Protein AF-A0A2H0RTR7-F1 (afdb_monomer)

Radius of gyration: 13.9 Å; Cα contacts (8 Å, |Δi|>4): 124; chains: 1; bounding box: 38×23×36 Å

Structure (mmCIF, N/CA/C/O backbone):
data_AF-A0A2H0RTR7-F1
#
_entry.id   AF-A0A2H0RTR7-F1
#
loop_
_atom_site.group_PDB
_atom_site.id
_atom_site.type_symbol
_atom_site.label_atom_id
_atom_site.label_alt_id
_atom_site.label_comp_id
_atom_site.label_asym_id
_atom_site.label_entity_id
_atom_site.label_seq_id
_atom_site.pdbx_PDB_ins_code
_atom_site.Cartn_x
_atom_site.Cartn_y
_atom_site.Cartn_z
_atom_site.occupancy
_atom_site.B_iso_or_equiv
_atom_site.auth_seq_id
_atom_site.auth_comp_id
_atom_site.auth_asym_id
_atom_site.auth_atom_id
_atom_site.pdbx_PDB_model_num
ATOM 1 N N . MET A 1 1 ? -13.399 8.727 -18.651 1.00 73.38 1 MET A N 1
ATOM 2 C CA . MET A 1 1 ? -14.250 8.698 -17.439 1.00 73.38 1 MET A CA 1
ATOM 3 C C . MET A 1 1 ? -13.587 9.556 -16.373 1.00 73.38 1 MET A C 1
ATOM 5 O O . MET A 1 1 ? -12.362 9.590 -16.368 1.00 73.38 1 MET A O 1
ATOM 9 N N . PRO A 1 2 ? -14.340 10.283 -15.532 1.00 89.56 2 PRO A N 1
ATOM 10 C CA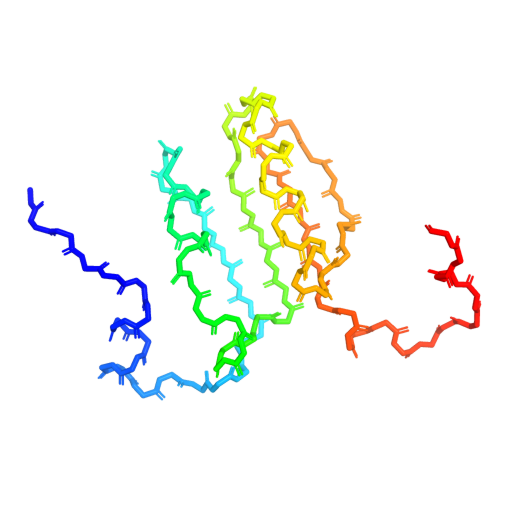 . PRO A 1 2 ? -13.752 11.013 -14.410 1.00 89.56 2 PRO A CA 1
ATOM 11 C C . PRO A 1 2 ? -13.163 10.036 -13.380 1.00 89.56 2 PRO A C 1
ATOM 13 O O . PRO A 1 2 ? -13.727 8.964 -13.162 1.00 89.56 2 PRO A O 1
ATOM 16 N N . THR A 1 3 ? -12.047 10.407 -12.753 1.00 92.56 3 THR A N 1
ATOM 17 C CA . THR A 1 3 ? -11.425 9.658 -11.651 1.00 92.56 3 THR A CA 1
ATOM 18 C C . THR A 1 3 ? -11.758 10.305 -10.309 1.00 92.56 3 THR A C 1
ATOM 20 O O . THR A 1 3 ? -12.089 11.491 -10.234 1.00 92.56 3 THR A O 1
ATOM 23 N N . VAL A 1 4 ? -11.688 9.519 -9.236 1.00 95.19 4 VAL A N 1
ATOM 24 C CA . VAL A 1 4 ? -11.831 10.002 -7.858 1.00 95.19 4 VAL A CA 1
ATOM 25 C C . VAL A 1 4 ? -10.663 9.489 -7.013 1.00 95.19 4 VAL A C 1
ATOM 27 O O . VAL A 1 4 ? -10.204 8.373 -7.255 1.00 95.19 4 VAL A O 1
ATOM 30 N N . PRO A 1 5 ? -10.181 10.255 -6.017 1.00 95.75 5 PRO A N 1
ATOM 31 C CA . PRO A 1 5 ? -9.155 9.768 -5.099 1.00 95.75 5 PRO A CA 1
ATOM 32 C C . PRO A 1 5 ? -9.645 8.563 -4.289 1.00 95.75 5 PRO A C 1
ATOM 34 O O . PRO A 1 5 ? -10.791 8.557 -3.829 1.00 95.75 5 PRO A 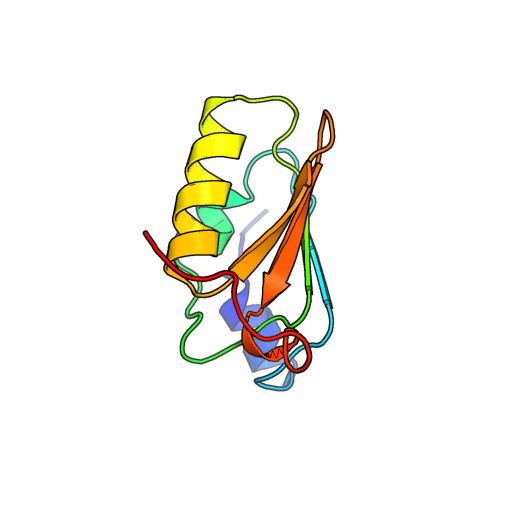O 1
ATOM 37 N N . LEU A 1 6 ? -8.761 7.595 -4.026 1.00 96.75 6 LEU A N 1
ATOM 38 C CA . LEU A 1 6 ? -9.075 6.408 -3.219 1.00 96.75 6 LEU A CA 1
ATOM 39 C C . LEU A 1 6 ? -9.644 6.782 -1.840 1.00 96.75 6 LEU A C 1
ATOM 41 O O . LEU A 1 6 ? -10.664 6.241 -1.419 1.00 96.75 6 LEU A O 1
ATOM 45 N N . ILE A 1 7 ? -9.056 7.783 -1.177 1.00 97.69 7 ILE A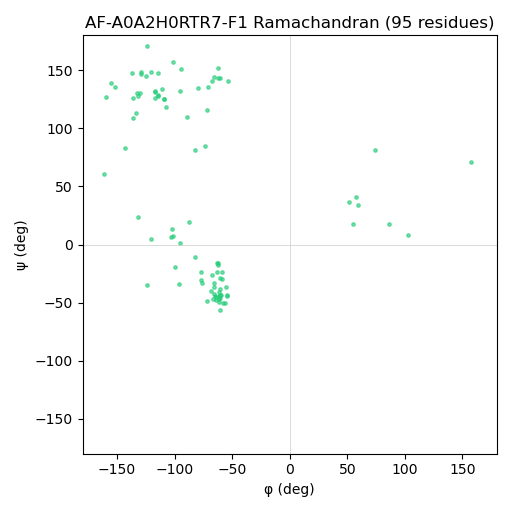 N 1
ATOM 46 C CA . ILE A 1 7 ? -9.532 8.297 0.117 1.00 97.69 7 ILE A CA 1
ATOM 47 C C . ILE A 1 7 ? -11.001 8.739 0.081 1.00 97.69 7 ILE A C 1
ATOM 49 O O . ILE A 1 7 ? -11.740 8.529 1.042 1.00 97.69 7 ILE A O 1
ATOM 53 N N . LYS A 1 8 ? -11.456 9.319 -1.037 1.00 97.62 8 LYS A N 1
ATOM 54 C CA . LYS A 1 8 ? -12.852 9.734 -1.184 1.00 97.62 8 LYS A CA 1
ATOM 55 C C . LYS A 1 8 ? -13.769 8.513 -1.159 1.00 97.62 8 LYS A C 1
ATOM 57 O O . LYS A 1 8 ? -14.777 8.526 -0.463 1.00 97.62 8 LYS A O 1
ATOM 62 N N . VAL A 1 9 ? -13.394 7.455 -1.879 1.00 96.75 9 VAL A N 1
ATOM 63 C CA . VAL A 1 9 ? -14.151 6.198 -1.921 1.00 96.75 9 VAL A CA 1
ATOM 64 C C . VAL A 1 9 ? -14.240 5.577 -0.526 1.00 96.75 9 VAL A C 1
ATOM 66 O O . VAL A 1 9 ? -15.331 5.205 -0.105 1.00 96.75 9 VAL A O 1
ATOM 69 N N . LEU A 1 10 ? -13.127 5.516 0.213 1.00 97.94 10 LEU A N 1
ATOM 70 C CA . LEU A 1 10 ? -13.104 4.961 1.571 1.00 97.94 10 LEU A CA 1
ATOM 71 C C . LEU A 1 10 ? -14.004 5.749 2.534 1.00 97.94 10 LEU A C 1
ATOM 73 O O . LEU A 1 10 ? -14.820 5.152 3.237 1.00 97.94 10 LEU A O 1
ATOM 77 N N . ARG A 1 11 ? -13.917 7.086 2.517 1.00 98.00 11 ARG A N 1
ATOM 78 C CA . ARG A 1 11 ? -14.744 7.963 3.362 1.00 98.00 11 ARG A CA 1
ATOM 79 C C . ARG A 1 11 ? -16.229 7.860 3.023 1.00 98.00 11 ARG A C 1
ATOM 81 O O . ARG A 1 11 ? -17.043 7.672 3.921 1.00 98.00 11 ARG A O 1
ATOM 88 N N . ASP A 1 12 ? -16.580 7.925 1.739 1.00 98.12 12 ASP A N 1
ATOM 89 C CA . ASP A 1 12 ? -17.972 7.840 1.275 1.00 98.12 12 ASP A CA 1
ATOM 90 C C . ASP A 1 12 ? -18.635 6.508 1.668 1.00 98.12 12 ASP A C 1
ATOM 92 O O . ASP A 1 12 ? -19.854 6.438 1.822 1.00 98.12 12 ASP A O 1
ATOM 96 N N . ARG A 1 13 ? -17.842 5.437 1.805 1.00 97.81 13 ARG A N 1
ATOM 97 C CA . ARG A 1 13 ? -18.319 4.103 2.195 1.00 97.81 13 ARG A CA 1
ATOM 98 C C . ARG A 1 13 ? -18.198 3.819 3.690 1.00 97.81 13 ARG A C 1
ATOM 100 O O . ARG A 1 13 ? -18.568 2.725 4.103 1.00 97.81 13 ARG A O 1
ATOM 107 N N . GLY A 1 14 ? -17.710 4.770 4.489 1.00 97.88 14 GLY A N 1
ATOM 108 C CA . GLY A 1 14 ? -17.500 4.574 5.923 1.00 97.88 14 GLY A CA 1
ATOM 109 C C . GLY A 1 14 ? -16.530 3.430 6.225 1.00 97.88 14 GLY A C 1
ATOM 110 O O . GLY A 1 14 ? -16.731 2.704 7.196 1.00 97.88 14 GLY A O 1
ATOM 111 N N . ALA A 1 15 ? -15.521 3.231 5.369 1.00 98.25 15 ALA A N 1
ATOM 112 C CA . ALA A 1 15 ? -14.516 2.197 5.575 1.00 98.25 15 ALA A CA 1
ATOM 113 C C . ALA A 1 15 ? -13.764 2.438 6.897 1.00 98.25 15 ALA A C 1
ATOM 115 O O . ALA A 1 15 ? -13.508 3.600 7.244 1.00 98.25 15 ALA A O 1
ATOM 116 N N . PRO A 1 16 ? -13.394 1.371 7.629 1.00 98.31 16 PRO A N 1
ATOM 117 C CA . PRO A 1 16 ? -12.621 1.511 8.854 1.00 98.31 16 PRO A CA 1
ATOM 118 C C . PRO A 1 16 ? -11.258 2.146 8.559 1.00 98.31 16 PRO A C 1
ATOM 120 O O . PRO A 1 16 ? -10.709 1.992 7.471 1.00 98.31 16 PRO A O 1
ATOM 123 N N . GLN A 1 17 ? -10.704 2.856 9.542 1.00 98.31 17 GLN A N 1
ATOM 124 C CA . GLN A 1 17 ? -9.371 3.462 9.427 1.00 98.31 17 GLN A CA 1
ATOM 125 C C . GLN A 1 17 ? -8.260 2.410 9.360 1.00 98.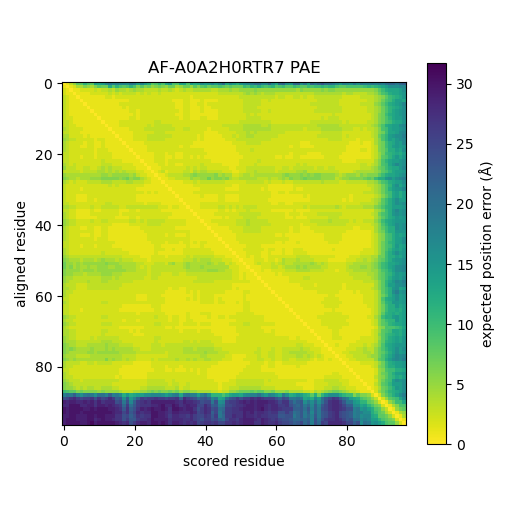31 17 GLN A C 1
ATOM 127 O O . GLN A 1 17 ? -7.214 2.652 8.773 1.00 98.31 17 GLN A O 1
ATOM 132 N N . VAL A 1 18 ? -8.488 1.227 9.929 1.00 98.50 18 VAL A N 1
ATOM 133 C CA . VAL A 1 18 ? -7.606 0.070 9.769 1.00 98.50 18 VAL A CA 1
ATOM 134 C C . VAL A 1 18 ? -8.311 -0.920 8.857 1.00 98.50 18 VAL A C 1
ATOM 136 O O . VAL A 1 18 ? -9.401 -1.385 9.179 1.00 98.50 18 VAL A O 1
ATOM 139 N N . ILE A 1 19 ? -7.697 -1.204 7.716 1.00 98.56 19 ILE A N 1
ATOM 140 C CA . ILE A 1 19 ? -8.192 -2.122 6.694 1.00 98.56 19 ILE A CA 1
ATOM 141 C C . ILE A 1 19 ? -7.223 -3.296 6.644 1.00 98.56 19 ILE A C 1
ATOM 143 O O . ILE A 1 19 ? -6.015 -3.112 6.533 1.00 98.56 19 ILE A O 1
ATOM 147 N N . GLU A 1 20 ? -7.720 -4.522 6.725 1.00 98.50 20 GLU A N 1
ATOM 148 C CA . GLU A 1 20 ? -6.858 -5.698 6.830 1.00 98.50 20 GLU A CA 1
ATOM 149 C C . GLU A 1 20 ? -6.022 -5.924 5.567 1.00 98.50 20 GLU A C 1
ATOM 151 O O . GLU A 1 20 ? -4.868 -6.342 5.653 1.00 98.50 20 GLU A O 1
ATOM 156 N N . TYR A 1 21 ? -6.582 -5.643 4.392 1.00 98.44 21 TYR A N 1
ATOM 157 C CA . TYR A 1 21 ? -5.927 -5.969 3.134 1.00 98.44 21 TYR A CA 1
ATOM 158 C C . TYR A 1 21 ? -6.322 -5.028 1.997 1.00 98.44 21 TYR A C 1
ATOM 160 O O . TYR A 1 21 ? -7.502 -4.737 1.794 1.00 98.44 21 TYR A O 1
ATOM 168 N N . LEU A 1 22 ? -5.318 -4.597 1.233 1.00 98.44 22 LEU A N 1
ATOM 169 C CA . LEU A 1 22 ? -5.462 -3.919 -0.048 1.00 98.44 22 LEU A CA 1
ATOM 170 C C . LEU A 1 22 ? -4.831 -4.774 -1.150 1.00 98.44 22 LEU A C 1
ATOM 172 O O . LEU A 1 22 ? -3.649 -5.103 -1.088 1.00 98.44 22 LEU A O 1
ATOM 176 N N . SER A 1 23 ? -5.608 -5.067 -2.188 1.00 97.88 23 SER A N 1
ATOM 177 C CA . SER A 1 23 ? -5.095 -5.536 -3.473 1.00 97.88 23 SER A CA 1
ATOM 178 C C . SER A 1 23 ? -5.284 -4.413 -4.481 1.00 97.88 23 SER A C 1
ATOM 180 O O . SER A 1 23 ? -6.387 -3.869 -4.583 1.00 97.88 23 SER A O 1
ATOM 182 N N . MET A 1 24 ? -4.207 -4.010 -5.151 1.00 96.88 24 MET A N 1
ATOM 183 C CA . MET A 1 24 ? -4.228 -2.879 -6.064 1.00 96.88 24 MET A CA 1
ATOM 184 C C . MET A 1 24 ? -3.534 -3.231 -7.375 1.00 96.88 24 MET A C 1
ATOM 186 O O . MET A 1 24 ? -2.321 -3.421 -7.414 1.00 96.88 24 MET A O 1
ATOM 190 N N . ASP A 1 25 ? -4.353 -3.266 -8.415 1.00 96.25 25 ASP A N 1
ATOM 191 C CA . ASP A 1 25 ? -4.000 -3.475 -9.810 1.00 96.25 25 ASP A CA 1
ATOM 192 C C . ASP A 1 25 ? -4.817 -2.445 -10.601 1.00 96.25 25 ASP A C 1
ATOM 194 O O . ASP A 1 25 ? -6.055 -2.455 -10.609 1.00 96.25 25 ASP A O 1
ATOM 198 N N . THR A 1 26 ? -4.119 -1.443 -11.117 1.00 93.44 26 THR A N 1
ATOM 199 C CA . THR A 1 26 ? -4.674 -0.306 -11.852 1.00 93.44 26 THR A CA 1
ATOM 200 C C . THR A 1 26 ? -3.916 -0.068 -13.152 1.00 93.44 26 THR A C 1
ATOM 202 O O . THR A 1 26 ? -3.948 1.048 -13.680 1.00 93.44 26 THR A O 1
ATOM 205 N N . GLU A 1 27 ? -3.258 -1.110 -13.667 1.00 89.75 27 GLU A N 1
ATOM 206 C CA . GLU A 1 27 ? -2.532 -1.102 -14.935 1.00 89.75 27 GLU A CA 1
ATOM 207 C C . GLU A 1 27 ? -1.433 -0.014 -14.981 1.00 89.75 27 GLU A C 1
ATOM 209 O O . GLU A 1 27 ? -1.256 0.683 -15.988 1.00 89.75 27 GLU A O 1
ATOM 214 N N . GLY A 1 28 ? -0.695 0.176 -13.876 1.00 86.25 28 GLY A N 1
ATOM 215 C CA . GLY A 1 28 ? 0.490 1.045 -13.809 1.00 86.25 28 GLY A CA 1
ATOM 216 C C . GLY A 1 28 ? 0.301 2.413 -13.137 1.00 86.25 28 GLY A C 1
ATOM 217 O O . GLY A 1 28 ? 1.202 3.257 -13.204 1.00 86.25 28 GLY A O 1
ATOM 218 N N . SER A 1 29 ? -0.852 2.684 -12.511 1.00 92.38 29 SER A N 1
ATOM 219 C CA . SER A 1 29 ? -1.124 3.956 -11.810 1.00 92.38 29 SER A CA 1
ATOM 220 C C . SER A 1 29 ? -0.981 3.893 -10.280 1.00 92.38 29 SER A C 1
ATOM 222 O O . SER A 1 29 ? -1.245 4.876 -9.581 1.00 92.38 29 SER A O 1
ATOM 224 N N . GLU A 1 30 ? -0.487 2.774 -9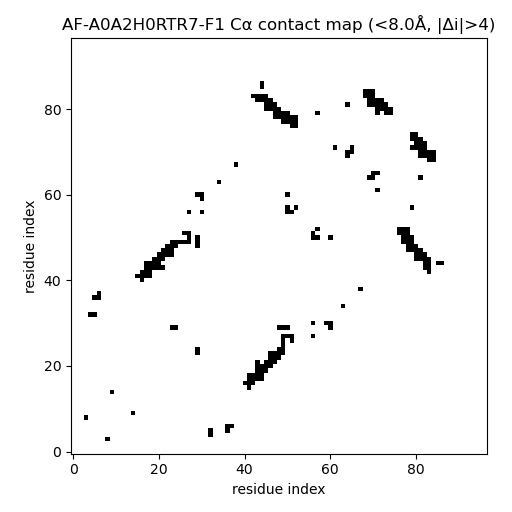.754 1.00 97.00 30 GLU A N 1
ATOM 225 C CA . GLU A 1 30 ? -0.431 2.419 -8.332 1.00 97.00 30 GLU A CA 1
ATOM 226 C C . GLU A 1 30 ? 0.345 3.451 -7.517 1.00 97.00 30 GLU A C 1
ATOM 228 O O . GLU A 1 30 ? -0.149 3.977 -6.516 1.00 97.00 30 GLU A O 1
ATOM 233 N N . TYR A 1 31 ? 1.550 3.804 -7.974 1.00 96.75 31 TYR A N 1
ATOM 234 C CA . TYR A 1 31 ? 2.376 4.808 -7.306 1.00 96.75 31 TYR A CA 1
ATOM 235 C C . TYR A 1 31 ? 1.689 6.178 -7.277 1.00 96.75 31 TYR A C 1
ATOM 237 O O . TYR A 1 31 ? 1.719 6.868 -6.259 1.00 96.75 31 TYR A O 1
ATOM 245 N N . ALA A 1 32 ? 1.037 6.576 -8.374 1.00 95.06 32 ALA A N 1
ATOM 246 C CA . ALA A 1 32 ? 0.351 7.861 -8.452 1.00 95.06 32 ALA A CA 1
ATOM 247 C C . ALA A 1 32 ? -0.851 7.937 -7.499 1.00 95.06 32 ALA A C 1
ATOM 249 O O . ALA A 1 32 ? -1.122 9.006 -6.957 1.00 95.06 32 ALA A O 1
ATOM 250 N N . ILE A 1 33 ? -1.535 6.813 -7.272 1.00 96.75 33 ILE A N 1
ATOM 251 C CA . ILE A 1 33 ? -2.633 6.702 -6.309 1.00 96.75 33 ILE A CA 1
ATOM 252 C C . ILE A 1 33 ?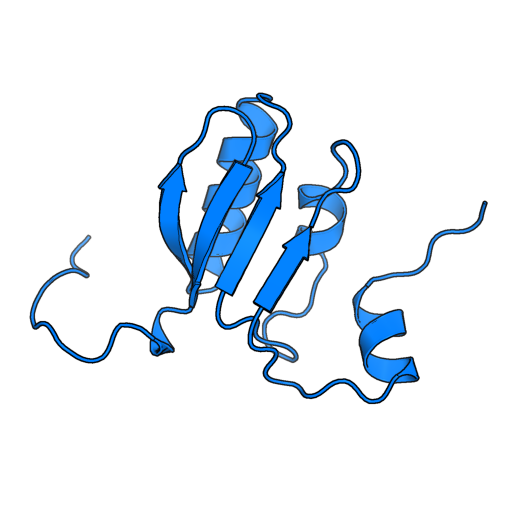 -2.097 6.752 -4.876 1.00 96.75 33 ILE A C 1
ATOM 254 O O . ILE A 1 33 ? -2.609 7.513 -4.054 1.00 96.75 33 ILE A O 1
ATOM 258 N N . LEU A 1 34 ? -1.068 5.958 -4.566 1.00 97.75 34 LEU A N 1
ATOM 259 C CA . LEU A 1 34 ? -0.577 5.813 -3.196 1.00 97.75 34 LEU A CA 1
ATOM 260 C C . LEU A 1 34 ? 0.275 6.990 -2.721 1.00 97.75 34 LEU A C 1
ATOM 262 O O . LEU A 1 34 ? 0.245 7.296 -1.533 1.00 97.75 34 LEU A O 1
ATOM 266 N N . LYS A 1 35 ? 1.014 7.685 -3.596 1.00 96.94 35 LYS A N 1
ATOM 267 C CA . LYS A 1 35 ? 1.878 8.809 -3.178 1.00 96.94 35 LYS A CA 1
ATOM 268 C C . LYS A 1 35 ? 1.103 9.941 -2.488 1.00 96.94 35 LYS A C 1
ATOM 270 O O . LYS A 1 35 ? 1.656 10.608 -1.620 1.00 96.94 35 LYS A O 1
ATOM 275 N N . ASP A 1 36 ? -0.166 10.126 -2.861 1.00 95.31 36 ASP A N 1
ATOM 276 C CA . ASP A 1 36 ? -1.060 11.163 -2.332 1.00 95.31 36 ASP A CA 1
ATOM 277 C C . ASP A 1 36 ? -2.073 10.588 -1.309 1.00 95.31 36 ASP A C 1
ATOM 279 O O . ASP A 1 36 ? -2.990 11.287 -0.873 1.00 95.31 36 ASP A O 1
ATOM 283 N N . PHE A 1 37 ? -1.943 9.309 -0.932 1.00 98.12 37 PHE A N 1
ATOM 284 C CA . PHE A 1 37 ? -2.830 8.654 0.029 1.00 98.12 37 PHE A CA 1
ATOM 285 C C . PHE A 1 37 ? -2.454 9.018 1.484 1.00 98.12 37 PHE A C 1
ATOM 287 O O . PHE A 1 37 ? -1.272 8.955 1.841 1.00 98.12 37 PHE A O 1
ATOM 294 N N . PRO A 1 38 ? -3.426 9.364 2.353 1.00 97.62 38 PRO A N 1
ATOM 295 C CA . PRO A 1 38 ? -3.159 9.765 3.736 1.00 97.62 38 PRO A CA 1
ATOM 296 C C . PRO A 1 38 ? -2.973 8.542 4.649 1.00 97.62 38 PRO A C 1
ATOM 298 O O . PRO A 1 38 ? -3.892 8.115 5.352 1.00 97.62 38 PRO A O 1
ATOM 301 N N . PHE A 1 39 ? -1.772 7.960 4.638 1.00 97.88 39 PHE A N 1
ATOM 302 C CA . PHE A 1 39 ? -1.422 6.776 5.443 1.00 97.88 39 PHE A CA 1
ATOM 303 C C . PHE A 1 39 ? -1.494 7.000 6.966 1.00 97.88 39 PHE A C 1
ATOM 305 O O . PHE A 1 39 ? -1.516 6.045 7.737 1.00 97.88 39 PHE A O 1
ATOM 312 N N . GLU A 1 40 ? -1.533 8.256 7.406 1.00 96.00 40 GLU A N 1
ATOM 313 C CA . GLU A 1 40 ? -1.781 8.660 8.790 1.00 96.00 40 GLU A CA 1
ATOM 314 C C . GLU A 1 40 ? -3.260 8.571 9.202 1.00 96.00 40 GLU A C 1
ATOM 316 O O . GLU A 1 40 ? -3.556 8.454 10.390 1.00 96.00 40 GLU A O 1
ATOM 321 N N . GLU A 1 41 ? -4.187 8.621 8.242 1.00 97.56 41 GLU A N 1
ATOM 322 C CA . GLU A 1 41 ? -5.627 8.477 8.490 1.00 97.56 41 GLU A CA 1
ATOM 323 C C . GLU A 1 41 ? -6.118 7.044 8.271 1.00 97.56 41 GLU A C 1
ATOM 325 O O . GLU A 1 41 ? -7.054 6.604 8.942 1.00 97.56 41 GLU A O 1
ATOM 330 N N . TYR A 1 42 ? -5.511 6.340 7.311 1.00 98.44 42 TYR A N 1
ATOM 331 C CA . TYR A 1 42 ? -5.866 4.979 6.933 1.00 98.44 42 TYR A CA 1
ATOM 332 C C . TYR A 1 42 ? -4.629 4.085 6.877 1.00 98.44 42 TYR A C 1
ATOM 334 O O . TYR A 1 42 ? -3.646 4.394 6.207 1.00 98.44 42 TYR A O 1
ATOM 342 N N . THR A 1 43 ? -4.708 2.926 7.519 1.00 98.31 43 THR A N 1
ATOM 343 C CA . THR A 1 43 ? -3.660 1.906 7.516 1.00 98.31 43 THR A CA 1
ATOM 344 C C . THR A 1 43 ? -4.182 0.634 6.870 1.00 98.31 43 THR A C 1
ATOM 346 O O . THR A 1 43 ? -5.245 0.139 7.239 1.00 98.31 43 THR A O 1
ATOM 349 N N . PHE A 1 44 ? -3.407 0.073 5.946 1.00 98.56 44 PHE A N 1
ATOM 350 C CA . PHE A 1 44 ? -3.619 -1.276 5.439 1.00 98.56 44 PHE A CA 1
ATOM 351 C C . PHE A 1 44 ? -2.716 -2.234 6.221 1.00 98.56 44 PHE A C 1
ATOM 353 O O . PHE A 1 44 ? -1.536 -1.950 6.392 1.00 98.56 44 PHE A O 1
ATOM 360 N N . LEU A 1 45 ? -3.222 -3.362 6.720 1.00 98.50 45 LEU A N 1
ATOM 361 C CA . LEU A 1 45 ? -2.369 -4.319 7.437 1.00 98.50 45 LEU A CA 1
ATOM 362 C C . LEU A 1 45 ? -1.505 -5.142 6.471 1.00 98.50 45 LEU A C 1
ATOM 364 O O . LEU A 1 45 ? -0.355 -5.446 6.789 1.00 98.50 45 LEU A O 1
ATOM 368 N N . ALA A 1 46 ? -2.022 -5.440 5.281 1.00 98.62 46 ALA A N 1
ATOM 369 C CA . ALA A 1 46 ? -1.287 -6.042 4.177 1.00 98.62 46 ALA A CA 1
ATOM 370 C C . ALA A 1 46 ? -1.635 -5.369 2.841 1.00 98.62 46 ALA A C 1
ATOM 372 O O . ALA A 1 46 ? -2.766 -4.929 2.631 1.00 98.62 46 ALA A O 1
ATOM 373 N N . ILE A 1 47 ? -0.663 -5.308 1.932 1.00 98.75 47 ILE A N 1
ATOM 374 C CA . ILE A 1 47 ? -0.814 -4.747 0.588 1.00 98.75 47 ILE A CA 1
ATOM 375 C C . ILE A 1 47 ? -0.201 -5.720 -0.419 1.00 98.75 47 ILE A C 1
ATOM 377 O O . ILE A 1 47 ? 0.943 -6.135 -0.247 1.00 98.75 47 ILE A O 1
ATOM 381 N N . SER A 1 48 ? -0.931 -6.052 -1.480 1.00 98.44 48 SER A N 1
ATOM 382 C CA . SER A 1 48 ? -0.344 -6.529 -2.738 1.00 98.44 48 SER A CA 1
ATOM 383 C C . SER A 1 48 ? -0.521 -5.435 -3.780 1.00 98.44 48 SER A C 1
ATOM 385 O O . SER A 1 48 ? -1.648 -4.970 -3.983 1.00 98.44 48 SER A O 1
ATOM 387 N N . VAL A 1 49 ? 0.573 -5.012 -4.400 1.00 98.19 49 VAL A N 1
ATOM 388 C CA . VAL A 1 49 ? 0.563 -3.894 -5.340 1.00 98.19 49 VAL A CA 1
ATOM 389 C C . VAL A 1 49 ? 1.307 -4.259 -6.614 1.00 98.19 49 VAL A C 1
ATOM 391 O O . VAL A 1 49 ? 2.462 -4.688 -6.559 1.00 98.19 49 VAL A O 1
ATOM 394 N N . GLU A 1 50 ? 0.634 -4.058 -7.742 1.00 97.06 50 GLU A N 1
ATOM 395 C CA . GLU A 1 50 ? 1.212 -4.263 -9.061 1.00 97.06 50 GLU A CA 1
ATOM 396 C C . GLU A 1 50 ? 2.255 -3.171 -9.363 1.00 97.06 50 GLU A C 1
ATOM 398 O O . GLU A 1 50 ? 2.046 -1.984 -9.115 1.00 97.06 50 GLU A O 1
ATOM 403 N N . HIS A 1 51 ? 3.402 -3.562 -9.912 1.00 94.50 51 HIS A N 1
ATOM 404 C CA . HIS A 1 51 ? 4.394 -2.647 -10.480 1.00 94.50 51 HIS A CA 1
ATOM 405 C C . HIS A 1 51 ? 4.657 -2.923 -11.972 1.00 94.50 51 HIS A C 1
ATOM 407 O O . HIS A 1 51 ? 5.548 -2.306 -12.564 1.00 94.50 51 HIS A O 1
ATOM 413 N N . ASN A 1 52 ? 3.909 -3.856 -12.575 1.00 91.75 52 ASN A N 1
ATOM 414 C CA . ASN A 1 52 ? 3.884 -4.188 -14.004 1.00 91.75 52 ASN A CA 1
ATOM 415 C C . ASN A 1 52 ? 5.279 -4.451 -14.614 1.00 91.75 52 ASN A C 1
ATOM 417 O O . ASN A 1 52 ? 5.598 -4.017 -15.720 1.00 91.75 52 ASN A O 1
ATOM 421 N N . SER A 1 53 ? 6.173 -5.085 -13.844 1.00 91.50 53 SER A N 1
ATOM 422 C CA . SER A 1 53 ? 7.585 -5.308 -14.217 1.00 91.50 53 SER A CA 1
ATOM 423 C C . SER A 1 53 ? 8.378 -4.036 -14.593 1.00 91.50 53 SER A C 1
ATOM 425 O O . SER A 1 53 ? 9.450 -4.126 -15.194 1.00 91.50 53 SER A O 1
ATOM 427 N N . ILE A 1 54 ? 7.892 -2.843 -14.229 1.00 93.06 54 ILE A N 1
ATOM 428 C CA . ILE A 1 54 ? 8.586 -1.570 -14.448 1.00 93.06 54 ILE A CA 1
ATOM 429 C C . ILE A 1 54 ? 9.473 -1.287 -13.234 1.00 93.06 54 ILE A C 1
ATOM 431 O O . ILE A 1 54 ? 8.973 -0.933 -12.166 1.00 93.06 54 ILE A O 1
ATOM 435 N N . GLU A 1 55 ? 10.794 -1.374 -13.409 1.00 93.88 55 GLU A N 1
ATOM 436 C CA . GLU A 1 55 ? 11.767 -1.217 -12.313 1.00 93.88 55 GLU A CA 1
ATOM 437 C C . GLU A 1 55 ? 11.596 0.106 -11.552 1.00 93.88 55 GLU A C 1
ATOM 439 O O . GLU A 1 55 ? 11.517 0.126 -10.329 1.00 93.88 55 GLU A O 1
ATOM 444 N N . GLN A 1 56 ? 11.415 1.218 -12.272 1.00 94.94 56 GLN A N 1
ATOM 445 C CA . GLN A 1 56 ? 11.186 2.522 -11.647 1.00 94.94 56 GLN A CA 1
ATOM 446 C C . GLN A 1 56 ? 9.910 2.546 -10.786 1.00 94.94 56 GLN A C 1
ATOM 448 O O . GLN A 1 56 ? 9.890 3.186 -9.732 1.00 94.94 56 GLN A O 1
ATOM 453 N N . SER A 1 57 ? 8.841 1.873 -11.231 1.00 94.00 57 SER A N 1
ATOM 454 C CA . SER A 1 57 ? 7.586 1.780 -10.476 1.00 94.00 57 SER A CA 1
ATOM 455 C C . SER A 1 57 ? 7.805 0.975 -9.199 1.00 94.00 57 SER A C 1
ATOM 457 O O . SER A 1 57 ? 7.470 1.440 -8.109 1.00 94.00 57 SER A O 1
ATOM 459 N N . LYS A 1 58 ? 8.475 -0.175 -9.325 1.00 96.12 58 LYS A N 1
ATOM 460 C CA . LYS A 1 58 ? 8.842 -1.049 -8.210 1.00 96.12 58 LYS A CA 1
ATOM 461 C C . LYS A 1 58 ? 9.669 -0.315 -7.152 1.00 96.12 58 LYS A C 1
ATOM 463 O O . LYS A 1 58 ? 9.323 -0.339 -5.971 1.00 96.12 58 LYS A O 1
ATOM 468 N N . GLU A 1 59 ? 10.728 0.385 -7.559 1.00 97.00 59 GLU A N 1
ATOM 469 C CA . GLU A 1 59 ? 11.574 1.166 -6.647 1.00 97.00 59 GLU A CA 1
ATOM 470 C C . GLU A 1 59 ? 10.786 2.285 -5.953 1.00 97.00 59 GLU A C 1
ATOM 472 O O . GLU A 1 59 ? 10.889 2.459 -4.736 1.00 97.00 59 GLU A O 1
ATOM 477 N N . SER A 1 60 ? 9.958 3.015 -6.707 1.00 97.69 60 SER A N 1
ATOM 478 C CA . SER A 1 60 ? 9.162 4.132 -6.182 1.00 97.69 60 SER A CA 1
ATOM 479 C C . SER A 1 60 ? 8.110 3.665 -5.172 1.00 97.69 60 SER A C 1
ATOM 481 O O . SER A 1 60 ? 7.947 4.285 -4.118 1.00 97.69 60 SER A O 1
ATOM 483 N N . LEU A 1 61 ? 7.421 2.556 -5.464 1.00 98.00 61 LEU A N 1
ATOM 484 C CA . LEU A 1 61 ? 6.467 1.911 -4.560 1.00 98.00 61 LEU A CA 1
ATOM 485 C C . LEU A 1 61 ? 7.153 1.392 -3.300 1.00 98.00 61 LEU A C 1
ATOM 487 O O . LEU A 1 61 ? 6.669 1.638 -2.196 1.00 98.00 61 LEU A O 1
ATOM 491 N N . CYS A 1 62 ? 8.303 0.734 -3.448 1.00 98.19 62 CYS A N 1
ATOM 492 C CA . CYS A 1 62 ? 9.064 0.231 -2.315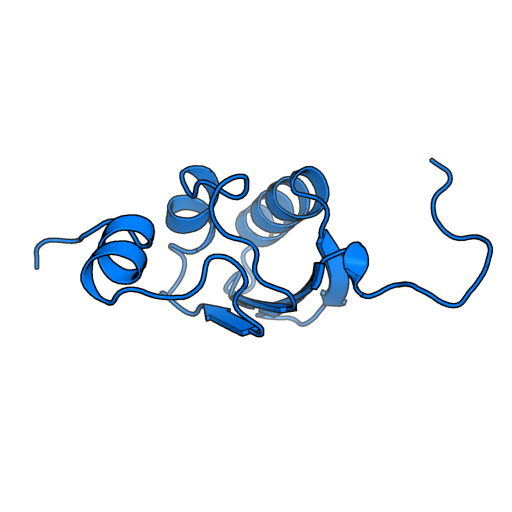 1.00 98.19 62 CYS A CA 1
ATOM 493 C C . CYS A 1 62 ? 9.516 1.366 -1.393 1.00 98.19 62 CYS A C 1
ATOM 495 O O . CYS A 1 62 ? 9.242 1.319 -0.194 1.00 98.19 62 CYS A O 1
ATOM 497 N N . HIS A 1 63 ? 10.123 2.422 -1.941 1.00 98.50 63 HIS A N 1
ATOM 498 C CA . HIS A 1 63 ? 10.555 3.576 -1.153 1.00 98.50 63 HIS A CA 1
ATOM 499 C C . HIS A 1 63 ? 9.380 4.248 -0.430 1.00 98.50 63 HIS A C 1
ATOM 501 O O . HIS A 1 63 ? 9.477 4.562 0.758 1.00 98.50 63 HIS A O 1
ATOM 507 N N . LEU A 1 64 ? 8.253 4.426 -1.128 1.00 98.56 64 LEU A N 1
ATOM 508 C CA . LEU A 1 64 ? 7.037 4.993 -0.553 1.00 98.56 64 LEU A CA 1
ATOM 509 C C . LEU A 1 64 ? 6.522 4.143 0.613 1.00 98.56 64 LEU A C 1
ATOM 511 O O . LEU A 1 64 ? 6.355 4.664 1.712 1.00 98.56 64 LEU A O 1
ATOM 515 N N . LEU A 1 65 ? 6.270 2.852 0.389 1.00 98.56 65 LEU A N 1
ATOM 516 C CA . LEU A 1 65 ? 5.640 1.980 1.381 1.00 98.56 65 LEU A CA 1
ATOM 517 C C . LEU A 1 65 ? 6.554 1.727 2.584 1.00 98.56 65 LEU A C 1
ATOM 519 O O . LEU A 1 65 ? 6.091 1.802 3.724 1.00 98.56 65 LEU A O 1
ATOM 523 N N . VAL A 1 66 ? 7.858 1.536 2.368 1.00 98.25 66 VAL A N 1
ATOM 524 C CA . VAL A 1 66 ? 8.834 1.440 3.467 1.00 98.25 66 VAL A CA 1
ATOM 525 C C . VAL A 1 66 ? 8.845 2.725 4.298 1.00 98.25 66 VAL A C 1
ATOM 527 O O . VAL A 1 66 ? 8.763 2.666 5.525 1.00 98.25 66 VAL A O 1
ATOM 530 N N . GLY A 1 67 ? 8.825 3.895 3.650 1.00 98.00 67 GLY A N 1
ATOM 531 C CA . GLY A 1 67 ? 8.716 5.190 4.329 1.00 98.00 67 GLY A CA 1
ATOM 532 C C . GLY A 1 67 ? 7.412 5.392 5.116 1.00 98.00 67 GLY A C 1
ATOM 533 O O . GLY A 1 67 ? 7.344 6.274 5.972 1.00 98.00 67 GLY A O 1
ATOM 534 N N . LYS A 1 68 ? 6.381 4.575 4.864 1.00 98.31 68 LYS A N 1
ATOM 535 C CA . LYS A 1 68 ? 5.090 4.580 5.574 1.00 98.31 68 LYS A CA 1
ATOM 536 C C . LYS A 1 68 ? 4.956 3.457 6.610 1.00 98.31 68 LYS A C 1
ATOM 538 O O . LYS A 1 68 ? 3.858 3.227 7.104 1.00 98.31 68 LYS A O 1
ATOM 543 N N . GLY A 1 69 ? 6.051 2.781 6.964 1.00 97.50 69 GLY A N 1
ATOM 544 C CA . GLY A 1 69 ? 6.060 1.761 8.019 1.00 97.50 69 GLY A CA 1
ATOM 545 C C . GLY A 1 69 ? 5.680 0.357 7.548 1.00 97.50 69 GLY A C 1
ATOM 546 O O . GLY A 1 69 ? 5.351 -0.497 8.370 1.00 97.50 69 GLY A O 1
ATOM 547 N N . TYR A 1 70 ? 5.734 0.097 6.243 1.00 98.38 70 TYR A N 1
ATOM 548 C CA . TYR A 1 70 ? 5.527 -1.238 5.694 1.00 98.38 70 TYR A CA 1
ATOM 549 C C . TYR A 1 70 ? 6.851 -1.973 5.492 1.00 98.38 70 TYR A C 1
ATOM 551 O O . TYR A 1 70 ? 7.890 -1.376 5.223 1.00 98.38 70 TYR A O 1
ATOM 559 N N . VAL A 1 71 ? 6.799 -3.297 5.575 1.00 98.06 71 VAL A N 1
ATOM 560 C CA . VAL A 1 71 ? 7.917 -4.194 5.280 1.00 98.06 71 VAL A CA 1
ATOM 561 C C . VAL A 1 71 ? 7.553 -5.026 4.063 1.00 98.06 71 VAL A C 1
ATOM 563 O O . VAL A 1 71 ? 6.495 -5.658 4.041 1.00 98.06 71 VAL A O 1
ATOM 566 N N . ARG A 1 72 ? 8.430 -5.035 3.054 1.00 97.94 72 ARG A N 1
ATOM 567 C CA . ARG A 1 72 ? 8.282 -5.909 1.889 1.00 97.94 72 ARG A CA 1
ATOM 568 C C . ARG A 1 72 ? 8.580 -7.346 2.304 1.00 97.94 72 ARG A C 1
ATOM 570 O O . ARG A 1 72 ? 9.697 -7.651 2.710 1.00 97.94 72 ARG A O 1
ATOM 577 N N . VAL A 1 73 ? 7.579 -8.216 2.227 1.00 97.94 73 VAL A N 1
ATOM 578 C CA . VAL A 1 73 ? 7.683 -9.627 2.642 1.00 97.94 73 VAL A CA 1
ATOM 579 C C . VAL A 1 73 ? 7.898 -10.573 1.470 1.00 97.94 73 VAL A C 1
ATOM 581 O O . VAL A 1 73 ? 8.348 -11.700 1.671 1.00 97.94 73 VAL A O 1
ATOM 584 N N . LYS A 1 74 ? 7.571 -10.134 0.251 1.00 97.62 74 LYS A N 1
ATOM 585 C CA . LYS A 1 74 ? 7.749 -10.920 -0.965 1.00 97.62 74 LYS A CA 1
ATOM 586 C C . LYS A 1 74 ? 7.872 -10.003 -2.174 1.00 97.62 74 LYS A C 1
ATOM 588 O O . LYS A 1 74 ? 7.126 -9.033 -2.281 1.00 97.62 74 LYS A O 1
ATOM 593 N N . GLU A 1 75 ? 8.790 -10.354 -3.061 1.00 96.88 75 GLU A N 1
ATOM 594 C CA . GLU A 1 75 ? 8.937 -9.754 -4.385 1.00 96.88 75 GLU A CA 1
ATOM 595 C C . GLU A 1 75 ? 8.542 -10.786 -5.434 1.00 96.88 75 GLU A C 1
ATOM 597 O O . GLU A 1 75 ? 8.973 -11.939 -5.353 1.00 96.88 75 GLU A O 1
ATOM 602 N N . GLU A 1 76 ? 7.741 -10.380 -6.408 1.00 95.81 76 GLU A N 1
ATOM 603 C CA . GLU A 1 76 ? 7.418 -11.168 -7.595 1.00 95.81 76 GLU A CA 1
ATOM 604 C C . GLU A 1 76 ? 7.782 -10.372 -8.864 1.00 95.81 76 GLU A C 1
ATOM 606 O O . GLU A 1 76 ? 8.167 -9.205 -8.790 1.00 95.81 76 GLU A O 1
ATOM 611 N N . PRO A 1 77 ? 7.732 -10.986 -10.060 1.00 94.19 77 PRO A N 1
ATOM 612 C CA . PRO A 1 77 ? 8.053 -10.283 -11.303 1.00 94.19 77 PRO A CA 1
ATOM 613 C C . PRO A 1 77 ? 7.113 -9.117 -11.641 1.00 94.19 77 PRO A C 1
ATOM 615 O O . PRO A 1 77 ? 7.499 -8.232 -12.408 1.00 94.19 77 PRO A O 1
ATOM 618 N N . VAL A 1 78 ? 5.885 -9.139 -11.121 1.00 93.81 78 VAL A N 1
ATOM 619 C CA . VAL A 1 78 ? 4.813 -8.189 -11.465 1.00 93.81 78 VAL A CA 1
ATOM 620 C C . VAL A 1 78 ? 4.266 -7.472 -10.229 1.00 93.81 78 VAL A C 1
ATOM 622 O O . VAL A 1 78 ? 3.959 -6.286 -10.323 1.00 93.81 78 VAL A O 1
ATOM 625 N N . ASP A 1 79 ? 4.208 -8.155 -9.084 1.00 96.50 79 ASP A N 1
ATOM 626 C CA . ASP A 1 79 ? 3.660 -7.641 -7.828 1.00 96.50 79 ASP A CA 1
ATOM 627 C C . ASP A 1 79 ? 4.695 -7.651 -6.703 1.00 96.50 79 ASP A C 1
ATOM 629 O O . ASP A 1 79 ? 5.482 -8.587 -6.570 1.00 96.50 79 ASP A O 1
ATOM 633 N N . ASP A 1 80 ? 4.590 -6.693 -5.790 1.00 97.62 80 ASP A N 1
ATOM 634 C CA . ASP A 1 80 ? 5.268 -6.763 -4.497 1.00 97.62 80 ASP A CA 1
ATOM 635 C C . ASP A 1 80 ? 4.235 -6.866 -3.360 1.00 97.62 80 ASP A C 1
ATOM 637 O O . ASP A 1 80 ? 3.126 -6.322 -3.421 1.00 97.62 80 ASP A O 1
ATOM 641 N N . TYR A 1 81 ? 4.611 -7.571 -2.290 1.00 98.50 81 TYR A N 1
ATOM 642 C CA . TYR A 1 81 ? 3.756 -7.822 -1.130 1.00 98.50 81 TYR A CA 1
ATOM 643 C C . TYR A 1 81 ? 4.356 -7.190 0.117 1.00 98.50 81 TYR A C 1
ATOM 645 O O . TYR A 1 81 ? 5.525 -7.410 0.452 1.00 98.50 81 TYR A O 1
ATOM 653 N N . TYR A 1 82 ? 3.522 -6.462 0.849 1.00 98.62 82 TYR A N 1
ATOM 654 C CA . TYR A 1 82 ? 3.905 -5.702 2.026 1.00 98.62 82 TYR A CA 1
ATOM 655 C C . TYR A 1 82 ? 2.991 -6.008 3.205 1.00 98.62 82 TYR A C 1
ATOM 657 O O . TYR A 1 82 ? 1.795 -6.241 3.040 1.00 98.62 82 TYR A O 1
ATOM 665 N N . VAL A 1 83 ? 3.549 -5.939 4.410 1.00 98.56 83 VAL A N 1
ATOM 666 C CA . VAL A 1 83 ? 2.789 -5.944 5.666 1.00 98.56 83 VAL A CA 1
ATOM 667 C C . VAL A 1 83 ? 3.157 -4.723 6.490 1.00 98.56 83 VAL A C 1
ATOM 669 O O . VAL A 1 83 ? 4.308 -4.286 6.478 1.00 98.56 83 VAL A O 1
ATOM 672 N N . HIS A 1 84 ? 2.196 -4.162 7.216 1.00 98.25 84 HIS A N 1
ATOM 673 C CA . HIS A 1 84 ? 2.481 -3.079 8.149 1.00 98.25 84 HIS A CA 1
ATOM 674 C C . HIS A 1 84 ? 3.326 -3.600 9.320 1.00 98.25 84 HIS A C 1
ATOM 676 O O . HIS A 1 84 ? 3.090 -4.701 9.829 1.00 98.25 84 HIS A O 1
ATOM 682 N N . CYS A 1 85 ? 4.304 -2.817 9.783 1.00 96.19 85 CYS A N 1
ATOM 683 C CA . CYS A 1 85 ? 5.249 -3.242 10.821 1.00 96.19 85 CYS A CA 1
ATOM 684 C C . CYS A 1 85 ? 4.568 -3.639 12.143 1.00 96.19 85 CYS A C 1
ATOM 686 O O . CYS A 1 85 ? 5.099 -4.462 12.887 1.00 96.19 85 CYS A O 1
ATOM 688 N N . SER A 1 86 ? 3.353 -3.140 12.406 1.00 95.12 86 SER A N 1
ATOM 689 C CA . SER A 1 86 ? 2.548 -3.533 13.570 1.00 95.12 86 SER A CA 1
ATOM 690 C C . SER A 1 86 ? 2.163 -5.017 13.592 1.00 95.12 86 SER A C 1
ATOM 692 O O . SER A 1 86 ? 1.774 -5.520 14.645 1.00 95.12 86 SER A O 1
ATOM 694 N N . LEU A 1 87 ? 2.253 -5.732 12.466 1.00 94.25 87 LEU A N 1
ATOM 695 C CA . LEU A 1 87 ? 2.019 -7.177 12.412 1.00 94.25 87 LEU A CA 1
ATOM 696 C C . LEU A 1 87 ? 3.238 -8.010 12.836 1.00 94.25 87 LEU A C 1
ATOM 698 O O . LEU A 1 87 ? 3.107 -9.211 13.048 1.00 94.25 87 LEU A O 1
ATOM 702 N N . LEU A 1 88 ? 4.418 -7.404 12.994 1.00 88.69 88 LEU A N 1
ATOM 703 C CA . LEU A 1 88 ? 5.678 -8.128 13.212 1.00 88.69 88 LEU A CA 1
ATOM 704 C C . LEU A 1 88 ? 5.984 -8.436 14.692 1.00 88.69 88 LEU A C 1
ATOM 706 O O . LEU A 1 88 ? 7.118 -8.754 15.053 1.00 88.69 88 LEU A O 1
ATOM 710 N N . HIS A 1 89 ? 4.980 -8.404 15.570 1.00 68.19 89 HIS A N 1
ATOM 711 C CA . HIS A 1 89 ? 5.137 -8.727 16.989 1.00 68.19 89 HIS A CA 1
ATOM 712 C C . HIS A 1 89 ? 5.303 -10.238 17.217 1.00 68.19 89 HIS A C 1
ATOM 714 O O . HIS A 1 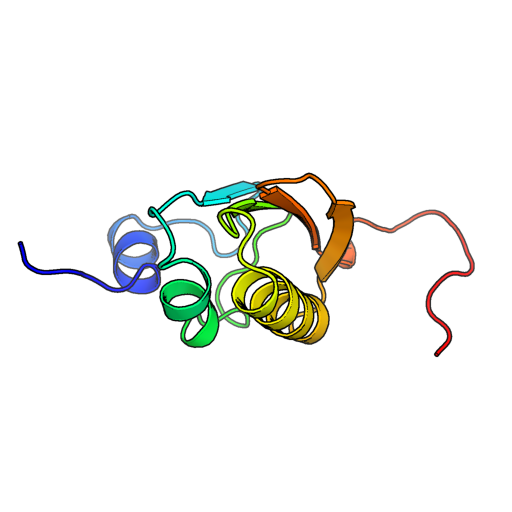89 ? 4.329 -10.936 17.468 1.00 68.19 89 HIS A O 1
ATOM 720 N N . HIS A 1 90 ? 6.545 -10.721 17.095 1.00 52.78 90 HIS A N 1
ATOM 721 C CA . HIS A 1 90 ? 7.185 -11.829 17.829 1.00 52.78 90 HIS A CA 1
ATOM 722 C C . HIS A 1 90 ? 8.365 -12.385 17.019 1.00 52.78 90 HIS A C 1
ATOM 724 O O . HIS A 1 90 ? 8.282 -13.504 16.530 1.00 52.78 90 HIS A O 1
ATOM 730 N N . ARG A 1 91 ? 9.469 -11.634 16.912 1.00 47.38 91 ARG A N 1
ATOM 731 C CA . ARG A 1 91 ? 10.858 -12.121 17.063 1.00 47.38 91 ARG A CA 1
ATOM 732 C C . ARG A 1 91 ? 11.736 -10.912 17.367 1.00 47.38 91 ARG A C 1
ATOM 734 O O . ARG A 1 9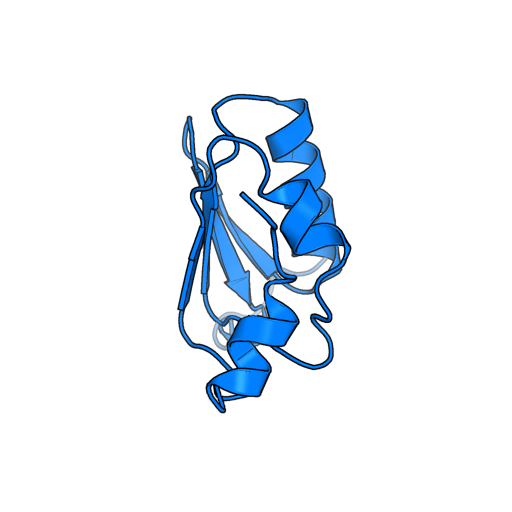1 ? 11.685 -9.921 16.648 1.00 47.38 91 ARG A O 1
ATOM 741 N N . GLU A 1 92 ? 12.506 -10.976 18.447 1.00 49.28 92 GLU A N 1
ATOM 742 C CA . GLU A 1 92 ? 13.572 -10.005 18.678 1.00 49.28 92 GLU A CA 1
ATOM 743 C C . GLU A 1 92 ? 14.501 -9.951 17.454 1.00 49.28 92 GLU A C 1
ATOM 745 O O . GLU A 1 92 ? 14.850 -10.986 16.887 1.00 49.28 92 GLU A O 1
ATOM 750 N N . SER A 1 93 ? 14.931 -8.734 17.114 1.00 53.31 93 SER A N 1
ATOM 751 C CA . SER A 1 93 ? 16.016 -8.414 16.176 1.00 53.31 93 SER A CA 1
ATOM 752 C C . SER A 1 93 ? 15.734 -8.606 14.680 1.00 53.31 93 SER A C 1
ATOM 754 O O . SER A 1 93 ? 16.224 -9.550 14.069 1.00 53.31 93 SER A O 1
ATOM 756 N N . CYS A 1 94 ? 15.065 -7.638 14.046 1.00 44.22 94 CYS A N 1
ATOM 757 C CA . CYS A 1 94 ? 15.423 -7.245 12.673 1.00 44.22 94 CYS A CA 1
ATOM 758 C C . CYS A 1 94 ? 14.880 -5.856 12.300 1.00 44.22 94 CYS A C 1
ATOM 760 O O . CYS A 1 94 ? 14.081 -5.710 11.388 1.00 44.22 94 CYS A O 1
ATOM 762 N N . CYS A 1 95 ? 15.302 -4.827 13.031 1.00 41.38 95 CYS A N 1
ATOM 763 C CA . CYS A 1 95 ? 15.324 -3.455 12.520 1.00 41.38 95 CYS A CA 1
ATOM 764 C C . CYS A 1 95 ? 16.582 -2.802 13.087 1.00 41.38 95 CYS A C 1
ATOM 766 O O . CYS A 1 95 ? 16.570 -2.178 14.148 1.00 41.38 95 CYS A O 1
ATOM 768 N N . THR A 1 96 ? 17.711 -3.027 12.426 1.00 40.47 96 THR A N 1
ATOM 769 C CA . THR A 1 96 ? 18.880 -2.167 12.588 1.00 40.47 96 THR A CA 1
ATOM 770 C C . THR A 1 96 ? 19.456 -1.901 11.209 1.00 40.47 96 THR A C 1
ATOM 772 O O . THR A 1 96 ? 19.781 -2.850 10.497 1.00 40.47 96 THR A O 1
ATOM 775 N N . MET A 1 97 ? 19.602 -0.598 10.948 1.00 39.22 97 MET A N 1
ATOM 776 C CA . MET A 1 97 ? 20.068 0.113 9.749 1.00 39.22 97 MET A CA 1
ATOM 777 C C . MET A 1 97 ? 19.013 0.392 8.686 1.00 39.22 97 MET A C 1
ATOM 779 O O . MET A 1 97 ? 18.618 -0.538 7.957 1.00 39.22 97 MET A O 1
#

Nearest PDB structures (foldseek):
  1rq8-assembly1_A  TM=3.956E-01  e=1.152E+00  Staphylococcus aureus
  6ee1-assembly1_C  TM=5.761E-01  e=5.505E+00  Mycobacterium tuberculosis CDC1551
  6edz-assembly1_A  TM=5.743E-01  e=5.893E+00  Mycobacterium tuberculosis CDC1551
  6edz-assembly1_B  TM=5.770E-01  e=7.226E+00  Mycobacterium tuberculosis CDC1551
  6edz-assembly1_D  TM=5.752E-01  e=7.226E+00  Mycobacterium tuberculosis CDC1551

pLDDT: mean 91.86, std 14.5, range [39.22, 98.75]

Foldseek 3Di:
DDDDQPVVVCVVVVNDLEAAEDEDDDPACQLVRQVPDDLVRHPYQKYKYFNQQDVVSVVSVVVSVVVSQWDFPDDDSTITMIGHNVVVPDDPDDDDD

Mean predicted aligned error: 4.91 Å

Solvent-accessible surface area (backbone atoms only — not comparable to full-atom values): 5894 Å² total; per-residue (Å²): 132,91,84,77,60,69,68,55,57,40,59,77,66,67,54,65,48,69,37,71,68,43,81,46,80,65,91,75,44,47,54,74,58,53,77,78,50,62,62,91,69,38,40,54,45,26,38,40,39,46,29,74,62,36,65,70,48,42,52,52,42,48,55,51,41,46,75,69,49,31,42,79,78,45,81,55,78,40,38,40,31,34,33,28,55,86,75,61,84,84,65,88,86,85,85,81,134

Sequence (97 aa):
MPTVPLIKVLRDRGAPQVIEYLSMDTEGSEYAILKDFPFEEYTFLAISVEHNSIEQSKESLCHLLVGKGYVRVKEEPVDDYYVHCSLLHHRESCCTM

Secondary structure (DSSP, 8-state):
-----HHHHHHHTT--SEEEEEEE--SS-HHHHHTTS-TTT-EEEEEEEE-TT-HHHHHHHHHHHHHTTEEEEEE-SSEEEEEEGGG--S-S-----